Protein AF-A0A349BAM8-F1 (afdb_monomer_lite)

Radius of gyration: 19.32 Å; chains: 1; bounding box: 41×38×55 Å

Foldseek 3Di:
DVQLVVVVVVDPDDDPCSVCVLVVVLCVCFVVLAAEDEAAPVCVVSLVVSQVVQVVVCVVVVHNPTHRYDYDQPPPPSFDAFQAGRVHTADPPDPRLLRDDDPPDDPVSVVVSNVSGDDDPDPDDDDDD

Structure (mmCIF, N/CA/C/O backbone):
data_AF-A0A349BAM8-F1
#
_entry.id   AF-A0A349BAM8-F1
#
loop_
_atom_site.group_PDB
_atom_site.id
_atom_site.type_symbol
_atom_site.label_atom_id
_atom_site.label_alt_id
_atom_site.label_comp_id
_atom_site.label_asym_id
_atom_site.label_entity_id
_atom_site.label_seq_id
_atom_site.pdbx_PDB_ins_code
_atom_site.Cartn_x
_atom_site.Cartn_y
_atom_site.Cartn_z
_atom_site.occupancy
_atom_site.B_iso_or_equiv
_atom_site.auth_seq_id
_atom_site.auth_comp_id
_atom_site.auth_asym_id
_atom_site.auth_atom_id
_atom_site.pdbx_PDB_model_num
ATOM 1 N N . MET A 1 1 ? 7.731 1.967 12.579 1.00 67.25 1 MET A N 1
ATOM 2 C CA . MET A 1 1 ? 7.272 2.407 11.249 1.00 67.25 1 MET A CA 1
ATOM 3 C C . MET A 1 1 ? 8.470 2.621 10.348 1.00 67.25 1 MET A C 1
ATOM 5 O O . MET A 1 1 ? 9.125 3.650 10.452 1.00 67.25 1 MET A O 1
ATOM 9 N N . THR A 1 2 ? 8.808 1.614 9.548 1.00 76.75 2 THR A N 1
ATOM 10 C CA . THR A 1 2 ? 9.969 1.611 8.640 1.00 76.75 2 THR A CA 1
ATOM 11 C C . THR A 1 2 ? 9.823 2.700 7.581 1.00 76.75 2 THR A C 1
ATOM 13 O O . THR A 1 2 ? 10.721 3.516 7.439 1.00 76.75 2 THR A O 1
ATOM 16 N N . GLN A 1 3 ? 8.628 2.856 6.993 1.00 76.88 3 GLN A N 1
ATOM 17 C CA . GLN A 1 3 ? 8.378 3.908 5.998 1.00 76.88 3 GLN A CA 1
ATOM 18 C C . GLN A 1 3 ? 8.610 5.336 6.511 1.00 76.88 3 GLN A C 1
ATOM 20 O O . GLN A 1 3 ? 9.033 6.190 5.738 1.00 76.88 3 GLN A O 1
ATOM 25 N N . PHE A 1 4 ? 8.310 5.624 7.785 1.00 82.44 4 PHE A N 1
ATOM 26 C CA . PHE A 1 4 ? 8.592 6.948 8.345 1.00 82.44 4 PHE A CA 1
ATOM 27 C C . PHE A 1 4 ? 10.099 7.200 8.392 1.00 82.44 4 PHE A C 1
ATOM 29 O O . PHE A 1 4 ? 10.530 8.246 7.926 1.00 82.44 4 PHE A O 1
ATOM 36 N N . LYS A 1 5 ? 10.885 6.226 8.877 1.00 81.88 5 LYS A N 1
ATOM 37 C CA . LYS A 1 5 ? 12.352 6.322 8.922 1.00 81.88 5 LYS A CA 1
ATOM 38 C C . LYS A 1 5 ? 12.919 6.561 7.522 1.00 81.88 5 LYS A C 1
ATOM 40 O O . LYS A 1 5 ? 13.532 7.601 7.295 1.00 81.88 5 LYS A O 1
ATOM 45 N N . ASP A 1 6 ? 12.565 5.699 6.570 1.00 78.81 6 ASP A N 1
ATOM 46 C CA . ASP A 1 6 ? 13.072 5.752 5.194 1.00 78.81 6 ASP A CA 1
ATOM 47 C C . ASP A 1 6 ? 12.728 7.071 4.480 1.00 78.81 6 ASP A C 1
ATOM 49 O O . ASP A 1 6 ? 13.527 7.595 3.705 1.00 78.81 6 ASP A O 1
ATOM 53 N N . LYS A 1 7 ? 11.528 7.624 4.720 1.00 78.06 7 LYS A N 1
ATOM 54 C CA . LYS A 1 7 ? 11.098 8.900 4.120 1.00 78.06 7 LYS A CA 1
ATOM 55 C C . LYS A 1 7 ? 11.670 10.114 4.851 1.00 78.06 7 LYS A C 1
ATOM 57 O O . LYS A 1 7 ? 11.935 11.122 4.207 1.00 78.06 7 LYS A O 1
ATOM 62 N N . SER A 1 8 ? 11.860 10.024 6.167 1.00 80.88 8 SER A N 1
ATOM 63 C CA . SER A 1 8 ? 12.417 11.108 6.982 1.00 80.88 8 SER A CA 1
ATOM 64 C C . SER A 1 8 ? 13.895 11.361 6.697 1.00 80.88 8 SER A C 1
ATOM 66 O O . SER A 1 8 ? 14.314 12.510 6.672 1.00 80.88 8 SER A O 1
ATOM 68 N N . GLU A 1 9 ? 14.665 10.312 6.402 1.00 80.00 9 GLU A N 1
ATOM 69 C CA . GLU A 1 9 ? 16.092 10.425 6.067 1.00 80.00 9 GLU A CA 1
ATOM 70 C C . GLU A 1 9 ? 16.340 11.115 4.718 1.00 80.00 9 GLU A C 1
ATOM 72 O O . GLU A 1 9 ? 17.432 11.615 4.466 1.00 80.00 9 GLU A O 1
ATOM 77 N N . ARG A 1 10 ? 15.327 11.162 3.846 1.00 71.75 10 ARG A N 1
ATOM 78 C CA . ARG A 1 10 ? 15.415 11.731 2.493 1.00 71.75 10 ARG A CA 1
ATOM 79 C C . ARG A 1 10 ? 14.840 13.145 2.386 1.00 71.75 10 ARG A C 1
ATOM 81 O O . ARG A 1 10 ? 14.777 13.677 1.281 1.00 71.75 10 ARG A O 1
ATOM 88 N N . ALA A 1 11 ? 14.381 13.736 3.490 1.00 73.44 11 ALA A N 1
ATOM 89 C CA . ALA A 1 11 ? 13.673 15.012 3.484 1.00 73.44 11 ALA A CA 1
ATOM 90 C C . ALA A 1 11 ? 14.327 16.032 4.427 1.00 73.44 11 ALA A C 1
ATOM 92 O O . ALA A 1 11 ? 14.511 15.760 5.609 1.00 73.44 11 ALA A O 1
ATOM 93 N N . GLU A 1 12 ? 14.603 17.241 3.925 1.00 76.19 12 GLU A N 1
ATOM 94 C CA . GLU A 1 12 ? 15.070 18.368 4.754 1.00 76.19 12 GLU A CA 1
ATOM 95 C C . GLU A 1 12 ? 14.000 18.844 5.751 1.00 76.19 12 GLU A C 1
ATOM 97 O O . GLU A 1 12 ? 14.318 19.348 6.826 1.00 76.19 12 GLU A O 1
ATOM 102 N N . PHE A 1 13 ? 12.719 18.658 5.412 1.00 84.12 13 PHE A N 1
ATOM 103 C CA . PHE A 1 13 ? 11.583 18.976 6.270 1.00 84.12 13 PHE A CA 1
ATOM 104 C C . PHE A 1 13 ? 10.651 17.773 6.416 1.00 84.12 13 PHE A C 1
ATOM 106 O O . PHE A 1 13 ? 10.184 17.198 5.431 1.00 84.12 13 PHE A O 1
ATOM 113 N N . ILE A 1 14 ? 10.318 17.439 7.662 1.00 84.69 14 ILE A N 1
ATOM 114 C CA . ILE A 1 14 ? 9.417 16.338 8.000 1.00 84.69 14 ILE A CA 1
ATOM 115 C C . ILE A 1 14 ? 8.115 16.935 8.524 1.00 84.69 14 ILE A C 1
ATOM 117 O O . ILE A 1 14 ? 8.062 17.483 9.625 1.00 84.69 14 ILE A O 1
ATOM 121 N N . SER A 1 15 ? 7.042 16.814 7.743 1.00 89.00 15 SER A N 1
ATOM 122 C CA . SER A 1 15 ? 5.723 17.239 8.206 1.00 89.00 15 SER A CA 1
ATOM 123 C C . SER A 1 15 ? 5.218 16.314 9.317 1.00 89.00 15 SER A C 1
ATOM 125 O O . SER A 1 15 ? 5.419 15.098 9.278 1.00 89.00 15 SER A O 1
ATOM 127 N N . ALA A 1 16 ? 4.484 16.869 10.286 1.00 91.00 16 ALA A N 1
ATOM 128 C CA . ALA A 1 16 ? 3.819 16.062 11.311 1.00 91.00 16 ALA A CA 1
ATOM 129 C C . ALA A 1 16 ? 2.857 15.031 10.688 1.00 91.00 16 ALA A C 1
ATOM 131 O O . ALA A 1 16 ? 2.739 13.915 11.188 1.00 91.00 16 ALA A O 1
ATOM 132 N N . GLY A 1 17 ? 2.239 15.375 9.552 1.00 90.25 17 GLY A N 1
ATOM 133 C CA . GLY A 1 17 ? 1.369 14.475 8.796 1.00 90.25 17 GLY A CA 1
ATOM 134 C C . GLY A 1 17 ? 2.080 13.212 8.307 1.00 90.25 17 GLY A C 1
ATOM 135 O O . GLY A 1 17 ? 1.493 12.137 8.341 1.00 90.25 17 GLY A O 1
ATOM 136 N N . LEU A 1 18 ? 3.358 13.292 7.924 1.00 88.94 18 LEU A N 1
ATOM 137 C CA . LEU A 1 18 ? 4.126 12.109 7.519 1.00 88.94 18 LEU A CA 1
ATOM 138 C C . LEU A 1 18 ? 4.332 11.123 8.679 1.00 88.94 18 LEU A C 1
ATOM 140 O O . LEU A 1 18 ? 4.432 9.917 8.459 1.00 88.94 18 LEU A O 1
ATOM 144 N N . PHE A 1 19 ? 4.382 11.623 9.911 1.00 89.81 19 PHE A N 1
ATOM 145 C CA . PHE A 1 19 ? 4.460 10.784 11.101 1.00 89.81 19 PHE A CA 1
ATOM 146 C C . PHE A 1 19 ? 3.092 10.214 11.500 1.00 89.81 19 PHE A C 1
ATOM 148 O O . PHE A 1 19 ? 3.002 9.054 11.903 1.00 89.81 19 PHE A O 1
ATOM 155 N N . THR A 1 20 ? 2.026 11.012 11.387 1.00 94.12 20 THR A N 1
ATOM 156 C CA . THR A 1 20 ? 0.696 10.669 11.915 1.00 94.12 20 THR A CA 1
ATOM 157 C C . THR A 1 20 ? -0.250 10.015 10.912 1.00 94.12 20 THR A C 1
ATOM 159 O O . THR A 1 20 ? -1.238 9.424 11.349 1.00 94.12 20 THR A O 1
ATOM 162 N N . TYR A 1 21 ? 0.030 10.041 9.602 1.00 94.81 21 TYR A N 1
ATOM 163 C CA . TYR A 1 21 ? -0.848 9.420 8.597 1.00 94.81 21 TYR A CA 1
ATOM 164 C C . TYR A 1 21 ? -1.206 7.953 8.885 1.00 94.81 21 TYR A C 1
ATOM 166 O O . TYR A 1 21 ? -2.327 7.574 8.565 1.00 94.81 21 TYR A O 1
ATOM 174 N N . PRO A 1 22 ? -0.359 7.118 9.520 1.00 95.12 22 PRO A N 1
ATOM 175 C CA . PRO A 1 22 ? -0.726 5.734 9.812 1.00 95.12 22 PRO A CA 1
ATOM 176 C C . PRO A 1 22 ? -1.891 5.616 10.798 1.00 95.12 22 PRO A C 1
ATOM 178 O O . PRO A 1 22 ? -2.665 4.666 10.725 1.00 95.12 22 PRO A O 1
ATOM 181 N N . ALA A 1 23 ? -2.058 6.598 11.692 1.00 95.88 23 ALA A N 1
ATOM 182 C CA . ALA A 1 23 ? -3.230 6.676 12.559 1.00 95.88 23 ALA A CA 1
ATOM 183 C C . ALA A 1 23 ? -4.490 7.071 11.772 1.00 95.88 23 ALA A C 1
ATOM 185 O O . ALA A 1 23 ? -5.559 6.523 12.027 1.00 95.88 23 ALA A O 1
ATOM 186 N N . LEU A 1 24 ? -4.361 7.977 10.796 1.00 97.44 24 LEU A N 1
ATOM 187 C CA . LEU A 1 24 ? -5.461 8.338 9.898 1.00 97.44 24 LEU A CA 1
ATOM 188 C C . LEU A 1 24 ? -5.865 7.150 9.012 1.00 97.44 24 LEU A C 1
ATOM 190 O O . LEU A 1 24 ? -7.036 6.809 8.960 1.00 97.44 24 LEU A O 1
ATOM 194 N N . GLN A 1 25 ? -4.893 6.446 8.429 1.00 97.31 25 GLN A N 1
ATOM 195 C CA . GLN A 1 25 ? -5.125 5.232 7.645 1.00 97.31 25 GLN A CA 1
ATOM 196 C C . GLN A 1 25 ? -5.827 4.143 8.471 1.00 97.31 25 GLN A C 1
ATOM 198 O O . GLN A 1 25 ? -6.709 3.456 7.965 1.00 97.31 25 GLN A O 1
ATOM 203 N N . ALA A 1 26 ? -5.467 3.984 9.750 1.00 97.19 26 ALA A N 1
ATOM 204 C CA . ALA A 1 26 ? -6.185 3.085 10.649 1.00 97.19 26 ALA A CA 1
ATOM 205 C C . ALA A 1 26 ? -7.641 3.531 10.859 1.00 97.19 26 ALA A C 1
ATOM 207 O O . ALA A 1 26 ? -8.538 2.693 10.813 1.00 97.19 26 ALA A O 1
ATOM 208 N N . ALA A 1 27 ? -7.892 4.830 11.046 1.00 97.44 27 ALA A N 1
ATOM 209 C CA . ALA A 1 27 ? -9.251 5.357 11.156 1.00 97.44 27 ALA A CA 1
ATOM 210 C C . ALA A 1 27 ? -10.069 5.107 9.877 1.00 97.44 27 ALA A C 1
ATOM 212 O O . ALA A 1 27 ? -11.202 4.644 9.976 1.00 97.44 27 ALA A O 1
ATOM 213 N N . ASP A 1 28 ? -9.478 5.322 8.698 1.00 97.69 28 ASP A N 1
ATOM 214 C CA . ASP A 1 28 ? -10.125 5.080 7.403 1.00 97.69 28 ASP A CA 1
ATOM 215 C C . ASP A 1 28 ? -10.557 3.616 7.237 1.00 97.69 28 ASP A C 1
ATOM 217 O O . ASP A 1 28 ? -11.627 3.346 6.701 1.00 97.69 28 ASP A O 1
ATOM 221 N N . ILE A 1 29 ? -9.753 2.662 7.720 1.00 97.31 29 ILE A N 1
ATOM 222 C CA . ILE A 1 29 ? -10.081 1.228 7.670 1.00 97.31 29 ILE A CA 1
ATOM 223 C C . ILE A 1 29 ? -11.190 0.880 8.673 1.00 97.31 29 ILE A C 1
ATOM 225 O O . ILE A 1 29 ? -12.149 0.185 8.331 1.00 97.31 29 ILE A O 1
ATOM 229 N N . LEU A 1 30 ? -11.049 1.331 9.921 1.00 97.06 30 LEU A N 1
ATOM 230 C CA . LEU A 1 30 ? -11.905 0.907 11.034 1.00 97.06 30 LEU A CA 1
ATOM 231 C C . LEU A 1 30 ? -13.291 1.559 11.014 1.00 97.06 30 LEU A C 1
ATOM 233 O O . LEU A 1 30 ? -14.214 1.014 11.608 1.00 97.06 30 LEU A O 1
ATOM 237 N N . LEU A 1 31 ? -13.453 2.691 10.326 1.00 97.44 31 LEU A N 1
ATOM 238 C CA . LEU A 1 31 ? -14.729 3.405 10.228 1.00 97.44 31 LEU A CA 1
ATOM 239 C C . LEU A 1 31 ? -15.838 2.590 9.539 1.00 97.44 31 LEU A C 1
ATOM 241 O O . LEU A 1 31 ? -17.014 2.839 9.787 1.00 97.44 31 LEU A O 1
ATOM 245 N N . TYR A 1 32 ? -15.468 1.641 8.677 1.00 97.06 32 TYR A N 1
ATOM 246 C CA . TYR A 1 32 ? -16.400 0.908 7.814 1.00 97.06 32 TYR A CA 1
ATOM 247 C C . TYR A 1 32 ? -16.521 -0.580 8.156 1.00 97.06 32 TYR A C 1
ATOM 249 O O . TYR A 1 32 ? -16.959 -1.352 7.307 1.00 97.06 32 TYR A O 1
ATOM 257 N N . ASP A 1 33 ? -16.101 -0.998 9.355 1.00 95.06 33 ASP A N 1
ATOM 258 C CA . ASP A 1 33 ? -16.123 -2.411 9.766 1.00 95.06 33 ASP A CA 1
ATOM 259 C C . ASP A 1 33 ? -15.408 -3.338 8.763 1.00 95.06 33 ASP A C 1
ATOM 261 O O . ASP A 1 33 ? -15.833 -4.452 8.469 1.00 95.06 33 ASP A O 1
ATOM 265 N N . THR A 1 34 ? -14.295 -2.854 8.206 1.00 96.19 34 THR A N 1
ATOM 266 C CA . THR A 1 34 ? -13.588 -3.514 7.105 1.00 96.19 34 THR A CA 1
ATOM 267 C C . THR A 1 34 ? -12.991 -4.863 7.522 1.00 96.19 34 THR A C 1
ATOM 269 O O . THR A 1 34 ? -12.043 -4.915 8.308 1.00 96.19 34 THR A O 1
ATOM 272 N N . ASP A 1 35 ? -13.452 -5.959 6.913 1.00 94.81 35 ASP A N 1
ATOM 273 C CA . ASP A 1 35 ? -12.883 -7.299 7.129 1.00 94.81 35 ASP A CA 1
ATOM 274 C C . ASP A 1 35 ? -11.501 -7.477 6.487 1.00 94.81 35 ASP A C 1
ATOM 276 O O . ASP A 1 35 ? -10.604 -8.119 7.045 1.00 94.81 35 ASP A O 1
ATOM 280 N N . VAL A 1 36 ? -11.335 -6.945 5.273 1.00 94.69 36 VAL A N 1
ATOM 281 C CA . VAL A 1 36 ? -10.185 -7.212 4.405 1.00 94.69 36 VAL A CA 1
ATOM 282 C C . VAL A 1 36 ? -9.695 -5.934 3.743 1.00 94.69 36 VAL A C 1
ATOM 284 O O . VAL A 1 36 ? -10.470 -5.183 3.159 1.00 94.69 36 VAL A O 1
ATOM 287 N N . VAL A 1 37 ? -8.379 -5.736 3.770 1.00 94.19 37 VAL A N 1
ATOM 288 C CA . VAL A 1 37 ? -7.707 -4.583 3.172 1.00 94.19 37 VAL A CA 1
ATOM 289 C C . VAL A 1 37 ? -6.697 -5.082 2.128 1.00 94.19 37 VAL A C 1
ATOM 291 O O . VAL A 1 37 ? -5.640 -5.601 2.509 1.00 94.19 37 VAL A O 1
ATOM 294 N N . PRO A 1 38 ? -7.010 -4.992 0.818 1.00 91.19 38 PRO A N 1
ATOM 295 C CA . PRO A 1 38 ? -6.112 -5.432 -0.244 1.00 91.19 38 PRO A CA 1
ATOM 296 C C . PRO A 1 38 ? -4.993 -4.409 -0.437 1.00 91.19 38 PRO A C 1
ATOM 298 O O . PRO A 1 38 ? -5.236 -3.274 -0.847 1.00 91.19 38 PRO A O 1
ATOM 301 N N . VAL A 1 39 ? -3.757 -4.797 -0.132 1.00 88.00 39 VAL A N 1
ATOM 302 C CA . VAL A 1 39 ? -2.604 -3.889 -0.174 1.00 88.00 39 VAL A CA 1
ATOM 303 C C . VAL A 1 39 ? -1.338 -4.586 -0.656 1.00 88.00 39 VAL A C 1
ATOM 305 O O . VAL A 1 39 ? -1.218 -5.809 -0.612 1.00 88.00 39 VAL A O 1
ATOM 308 N N . GLY A 1 40 ? -0.372 -3.785 -1.110 1.00 83.62 40 GLY A N 1
ATOM 309 C CA . GLY A 1 40 ? 0.991 -4.253 -1.349 1.00 83.62 40 GLY A CA 1
ATOM 310 C C . GLY A 1 40 ? 1.724 -4.581 -0.045 1.00 83.62 40 GLY A C 1
ATOM 311 O O . GLY A 1 40 ? 1.349 -4.120 1.036 1.00 83.62 40 GLY A O 1
ATOM 312 N N . ASP A 1 41 ? 2.807 -5.349 -0.159 1.00 80.62 41 ASP A N 1
ATOM 313 C CA . ASP A 1 41 ? 3.618 -5.795 0.986 1.00 80.62 41 ASP A CA 1
ATOM 314 C C . ASP A 1 41 ? 4.173 -4.623 1.826 1.00 80.62 41 ASP A C 1
ATOM 316 O O . ASP A 1 41 ? 4.252 -4.692 3.052 1.00 80.62 41 ASP A O 1
ATOM 320 N N . ASP A 1 42 ? 4.437 -3.476 1.192 1.00 81.88 42 ASP A N 1
ATOM 321 C CA . ASP A 1 42 ? 4.923 -2.259 1.852 1.00 81.88 42 ASP A CA 1
ATOM 322 C C . ASP A 1 42 ? 3.947 -1.665 2.880 1.00 81.88 42 ASP A C 1
ATOM 324 O O . ASP A 1 42 ? 4.359 -0.870 3.728 1.00 81.88 42 ASP A O 1
ATOM 328 N N . GLN A 1 43 ? 2.665 -2.033 2.821 1.00 86.75 43 GLN A N 1
ATOM 329 C CA . GLN A 1 43 ? 1.620 -1.547 3.725 1.00 86.75 43 GLN A CA 1
ATOM 330 C C . GLN A 1 43 ? 1.331 -2.497 4.887 1.00 86.75 43 GLN A C 1
ATOM 332 O O . GLN A 1 43 ? 0.569 -2.135 5.784 1.00 86.75 43 GLN A O 1
ATOM 337 N N . ARG A 1 44 ? 1.951 -3.683 4.925 1.00 88.94 44 ARG A N 1
ATOM 338 C CA . ARG A 1 44 ? 1.698 -4.698 5.957 1.00 88.94 44 ARG A CA 1
ATOM 339 C C . ARG A 1 44 ? 1.800 -4.129 7.373 1.00 88.94 44 ARG A C 1
ATOM 341 O O . ARG A 1 44 ? 0.911 -4.344 8.188 1.00 88.94 44 ARG A O 1
ATOM 348 N N . GLN A 1 45 ? 2.838 -3.338 7.649 1.00 91.50 45 GLN A N 1
ATOM 349 C CA . GLN A 1 45 ? 3.041 -2.732 8.969 1.00 91.50 45 GLN A CA 1
ATOM 350 C C . GLN A 1 45 ? 1.935 -1.734 9.358 1.00 91.50 45 GLN A C 1
ATOM 352 O O . GLN A 1 45 ? 1.607 -1.628 10.538 1.00 91.50 45 GLN A O 1
ATOM 357 N N . HIS A 1 46 ? 1.348 -1.014 8.398 1.00 94.12 46 HIS A N 1
ATOM 358 C CA . HIS A 1 46 ? 0.238 -0.096 8.672 1.00 94.12 46 HIS A CA 1
ATOM 359 C C . HIS A 1 46 ? -1.054 -0.853 8.981 1.00 94.12 46 HIS A C 1
ATOM 361 O O . HIS A 1 46 ? -1.803 -0.440 9.863 1.00 94.12 46 HIS A O 1
ATOM 367 N N . ILE A 1 47 ? -1.289 -1.994 8.324 1.00 94.81 47 ILE A N 1
ATOM 368 C CA . ILE A 1 47 ? -2.443 -2.839 8.649 1.00 94.81 47 ILE A CA 1
ATOM 369 C C . ILE A 1 47 ? -2.282 -3.479 10.031 1.00 94.81 47 ILE A C 1
ATOM 371 O O . ILE A 1 47 ? -3.253 -3.531 10.780 1.00 94.81 47 ILE A O 1
ATOM 375 N N . GLU A 1 48 ? -1.072 -3.891 10.423 1.00 95.31 48 GLU A N 1
ATOM 376 C CA . GLU A 1 48 ? -0.831 -4.347 11.802 1.00 95.31 48 GLU A CA 1
ATOM 377 C C . GLU A 1 48 ? -1.090 -3.236 12.831 1.00 95.31 48 GLU A C 1
ATOM 379 O O . GLU A 1 48 ? -1.721 -3.492 13.852 1.00 95.31 48 GLU A O 1
ATOM 384 N N . LEU A 1 49 ? -0.727 -1.981 12.538 1.00 96.00 49 LEU A N 1
ATOM 385 C CA . LEU A 1 49 ? -1.090 -0.853 13.404 1.00 96.00 49 LEU A CA 1
ATOM 386 C C . LEU A 1 49 ? -2.616 -0.690 13.525 1.00 96.00 49 LEU A C 1
ATOM 388 O O . LEU A 1 49 ? -3.120 -0.485 14.628 1.00 96.00 49 LEU A O 1
ATOM 392 N N . ALA A 1 50 ? -3.358 -0.793 12.420 1.00 97.06 50 ALA A N 1
ATOM 393 C CA . ALA A 1 50 ? -4.820 -0.715 12.445 1.00 97.06 50 ALA A CA 1
ATOM 394 C C . ALA A 1 50 ? -5.441 -1.842 13.291 1.00 97.06 50 ALA A C 1
ATOM 396 O O . ALA A 1 50 ? -6.367 -1.602 14.067 1.00 97.06 50 ALA A O 1
ATOM 397 N N . ARG A 1 51 ? -4.889 -3.058 13.204 1.00 97.44 51 ARG A N 1
ATOM 398 C CA . ARG A 1 51 ? -5.297 -4.214 14.018 1.00 97.44 51 ARG A CA 1
ATOM 399 C C . ARG A 1 51 ? -5.035 -3.987 15.505 1.00 97.44 51 ARG A C 1
ATOM 401 O O . ARG A 1 51 ? -5.944 -4.192 16.308 1.00 97.44 51 ARG A O 1
ATOM 408 N N . ASP A 1 52 ? -3.845 -3.509 15.860 1.00 97.56 52 ASP A N 1
ATOM 409 C CA . ASP A 1 52 ? -3.482 -3.181 17.243 1.00 97.56 52 ASP A CA 1
ATOM 410 C C . ASP A 1 52 ? -4.420 -2.121 17.834 1.00 97.56 52 ASP A C 1
ATOM 412 O O . ASP A 1 52 ? -4.853 -2.230 18.985 1.00 97.56 52 ASP A O 1
ATOM 416 N N . VAL A 1 53 ? -4.762 -1.091 17.053 1.00 97.12 53 VAL A N 1
ATOM 417 C CA . VAL A 1 53 ? -5.701 -0.039 17.467 1.00 97.12 53 VAL A CA 1
ATOM 418 C C . VAL A 1 53 ? -7.097 -0.616 17.705 1.00 97.12 53 VAL A C 1
ATOM 420 O O . VAL A 1 53 ? -7.675 -0.350 18.761 1.00 97.12 53 VAL A O 1
ATOM 423 N N . ALA A 1 54 ? -7.610 -1.440 16.787 1.00 97.44 54 ALA A N 1
ATOM 424 C CA . ALA A 1 54 ? -8.914 -2.091 16.924 1.00 97.44 54 ALA A CA 1
ATOM 425 C C . ALA A 1 54 ? -8.993 -2.952 18.192 1.00 97.44 54 ALA A C 1
ATOM 427 O O . ALA A 1 54 ? -9.898 -2.796 19.012 1.00 97.44 54 ALA A O 1
ATOM 428 N N . GLN A 1 55 ? -7.990 -3.807 18.407 1.00 97.38 55 GLN A N 1
ATOM 429 C CA . GLN A 1 55 ? -7.924 -4.694 19.569 1.00 97.38 55 GLN A CA 1
ATOM 430 C C . GLN A 1 55 ? -7.823 -3.917 20.885 1.00 97.38 55 GLN A C 1
ATOM 432 O O . GLN A 1 55 ? -8.523 -4.239 21.850 1.00 97.38 55 GLN A O 1
ATOM 437 N N . ARG A 1 56 ? -6.988 -2.870 20.937 1.00 97.44 56 ARG A N 1
ATOM 438 C CA . ARG A 1 56 ? -6.860 -2.006 22.123 1.00 97.44 56 ARG A CA 1
ATOM 439 C C . ARG A 1 56 ? -8.155 -1.267 22.425 1.00 97.44 56 ARG A C 1
ATOM 441 O O . ARG A 1 56 ? -8.519 -1.151 23.594 1.00 97.44 56 ARG A O 1
ATOM 448 N N . PHE A 1 57 ? -8.843 -0.772 21.400 1.00 97.56 57 PHE A N 1
ATOM 449 C CA . PHE A 1 57 ? -10.125 -0.099 21.564 1.00 97.56 57 PHE A CA 1
ATOM 450 C C . PHE A 1 57 ? -11.183 -1.060 22.113 1.00 97.56 57 PHE A C 1
ATOM 452 O O . PHE A 1 57 ? -11.773 -0.771 23.153 1.00 97.56 57 PHE A O 1
ATOM 459 N N . ASN A 1 58 ? -11.356 -2.228 21.489 1.00 97.25 58 ASN A N 1
ATOM 460 C CA . ASN A 1 58 ? -12.327 -3.235 21.931 1.00 97.25 58 ASN A CA 1
ATOM 461 C C . ASN A 1 58 ? -12.050 -3.685 23.372 1.00 97.25 58 ASN A C 1
ATOM 463 O O . ASN A 1 58 ? -12.958 -3.697 24.202 1.00 97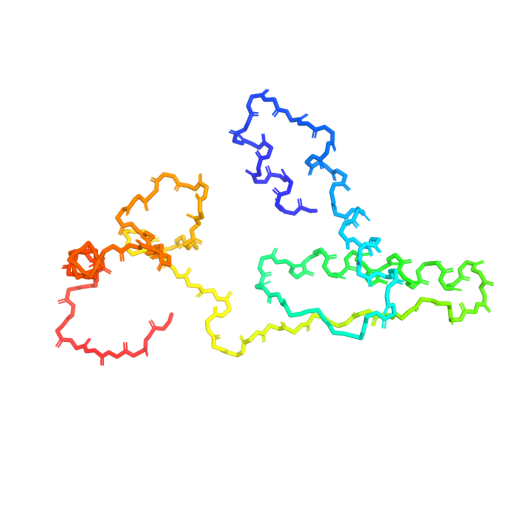.25 58 ASN A O 1
ATOM 467 N N . SER A 1 59 ? -10.779 -3.940 23.705 1.00 97.00 59 SER A N 1
ATOM 468 C CA . SER A 1 59 ? -10.357 -4.296 25.068 1.00 97.00 59 SER A CA 1
ATOM 469 C C . SER A 1 59 ? -10.685 -3.202 26.086 1.00 97.00 59 SER A C 1
ATOM 471 O O . SER A 1 59 ? -11.134 -3.494 27.191 1.00 97.00 59 SER A O 1
ATOM 473 N N . ARG A 1 60 ? -10.482 -1.929 25.726 1.00 96.94 60 ARG A N 1
ATOM 474 C CA . ARG A 1 60 ? -10.732 -0.787 26.617 1.00 96.94 60 ARG A CA 1
ATOM 475 C C . ARG A 1 60 ? -12.220 -0.521 26.834 1.00 96.94 60 ARG A C 1
ATOM 477 O O . ARG A 1 60 ? -12.598 -0.083 27.915 1.00 96.94 60 ARG A O 1
ATOM 484 N N . VAL A 1 61 ? -13.042 -0.741 25.812 1.00 95.88 61 VAL A N 1
ATOM 485 C CA . VAL A 1 61 ? -14.497 -0.537 25.882 1.00 95.88 61 VAL A CA 1
ATOM 486 C C . VAL A 1 61 ? -15.212 -1.776 26.441 1.00 95.88 61 VAL A C 1
ATOM 488 O O . VAL A 1 61 ? -16.336 -1.662 26.922 1.00 95.88 61 VAL A O 1
ATOM 491 N N . GLY A 1 62 ? -14.568 -2.947 26.426 1.00 92.69 62 GLY A N 1
ATOM 492 C CA . GLY A 1 62 ? -15.122 -4.203 26.941 1.00 92.69 62 GLY A CA 1
ATOM 493 C C . GLY A 1 62 ? -16.168 -4.841 26.023 1.00 92.69 62 GLY A C 1
ATOM 494 O O . GLY A 1 62 ? -16.982 -5.638 26.481 1.00 92.69 62 GLY A O 1
ATOM 495 N N . ARG A 1 63 ? -16.180 -4.467 24.740 1.00 92.75 63 ARG A N 1
ATOM 496 C CA . ARG A 1 63 ? -17.060 -5.018 23.700 1.00 92.75 63 ARG A CA 1
ATOM 497 C C . ARG A 1 63 ? -16.378 -4.945 22.340 1.00 92.75 63 ARG A C 1
ATOM 499 O O . ARG A 1 63 ? -15.590 -4.030 22.095 1.00 92.75 63 ARG A O 1
ATOM 506 N N . ASP A 1 64 ? -16.740 -5.863 21.455 1.00 92.19 64 ASP A N 1
ATOM 507 C CA . ASP A 1 64 ? -16.278 -5.872 20.068 1.00 92.19 64 ASP A CA 1
ATOM 508 C C . ASP A 1 64 ? -17.039 -4.819 19.258 1.00 92.19 64 ASP A C 1
ATOM 510 O O . ASP A 1 64 ? -18.106 -5.079 18.710 1.00 92.19 64 ASP A O 1
ATOM 514 N N . VAL A 1 65 ? -16.517 -3.590 19.266 1.00 95.19 65 VAL A N 1
ATOM 515 C CA . VAL A 1 65 ? -17.082 -2.458 18.513 1.00 95.19 65 VAL A CA 1
ATOM 516 C C . VAL A 1 65 ? -16.473 -2.373 17.127 1.00 95.19 65 VAL A C 1
ATOM 518 O O . VAL A 1 65 ? -17.188 -2.087 16.181 1.00 95.19 65 VAL A O 1
ATOM 521 N N . LEU A 1 66 ? -15.160 -2.573 17.025 1.00 96.75 66 LEU A N 1
ATOM 522 C CA . LEU A 1 66 ? -14.416 -2.444 15.779 1.00 96.75 66 LEU A CA 1
ATOM 523 C C . LEU A 1 66 ? -14.060 -3.825 15.237 1.00 96.75 66 LEU A C 1
ATOM 525 O O . LEU A 1 66 ? -13.538 -4.670 15.973 1.00 96.75 66 LEU A O 1
ATOM 529 N N . VAL A 1 67 ? -14.274 -4.030 13.940 1.00 97.06 67 VAL A N 1
ATOM 530 C CA . VAL A 1 67 ? -13.771 -5.209 13.225 1.00 97.06 67 VAL A CA 1
ATOM 531 C C . VAL A 1 67 ? -12.244 -5.157 13.155 1.00 97.06 67 VAL A C 1
ATOM 533 O O . VAL A 1 67 ? -11.652 -4.110 12.900 1.00 97.06 67 VAL A O 1
ATOM 536 N N . VAL A 1 68 ? -11.585 -6.295 13.397 1.00 96.88 68 VAL A N 1
ATOM 537 C CA . VAL A 1 68 ? -10.123 -6.412 13.288 1.00 96.88 68 VAL A CA 1
ATOM 538 C C . VAL A 1 68 ? -9.760 -6.789 11.842 1.00 96.88 68 VAL A C 1
ATOM 540 O O . VAL A 1 68 ? -9.913 -7.959 11.474 1.00 96.88 68 VAL A O 1
ATOM 543 N N . PRO A 1 69 ? -9.238 -5.853 11.025 1.00 96.25 69 PRO A N 1
ATOM 544 C CA . PRO A 1 69 ? -9.045 -6.071 9.594 1.00 96.25 69 PRO A CA 1
ATOM 545 C C . PRO A 1 69 ? -7.934 -7.087 9.310 1.00 96.25 69 PRO A C 1
ATOM 547 O O . PRO A 1 69 ? -6.970 -7.224 10.073 1.00 96.25 69 PRO A O 1
ATOM 550 N N . LYS A 1 70 ? -8.014 -7.782 8.175 1.00 93.50 70 LYS A N 1
ATOM 551 C CA . LYS A 1 70 ? -6.945 -8.643 7.643 1.00 93.50 70 LYS A CA 1
ATOM 552 C C . LYS A 1 70 ? -6.315 -7.989 6.417 1.00 93.50 70 LYS A C 1
ATOM 554 O O . LYS A 1 70 ? -7.023 -7.533 5.525 1.00 93.50 70 LYS A O 1
ATOM 559 N N . HIS A 1 71 ? -4.986 -7.972 6.341 1.00 89.69 71 HIS A N 1
ATOM 560 C CA . HIS A 1 71 ? -4.322 -7.615 5.089 1.00 89.69 71 HIS A CA 1
ATOM 561 C C . HIS A 1 71 ? -4.462 -8.772 4.097 1.00 89.69 71 HIS A C 1
ATOM 563 O O . HIS A 1 71 ? -4.291 -9.935 4.468 1.00 89.69 71 HIS A O 1
ATOM 569 N N . VAL A 1 72 ? -4.748 -8.455 2.837 1.00 89.12 72 VAL A N 1
ATOM 570 C CA . VAL A 1 72 ? -4.669 -9.418 1.736 1.00 89.12 72 VAL A CA 1
ATOM 571 C C . VAL A 1 72 ? -3.639 -8.915 0.746 1.00 89.12 72 VAL A C 1
ATOM 573 O O . VAL A 1 72 ? -3.802 -7.861 0.134 1.00 89.12 72 VAL A O 1
ATOM 576 N N . ILE A 1 73 ? -2.561 -9.683 0.623 1.00 80.00 73 ILE A N 1
ATOM 577 C CA . ILE A 1 73 ? -1.511 -9.445 -0.358 1.00 80.00 73 ILE A CA 1
ATOM 578 C C . ILE A 1 73 ? -1.848 -10.308 -1.578 1.00 80.00 73 ILE A C 1
ATOM 580 O O . ILE A 1 73 ? -1.999 -11.524 -1.425 1.00 80.00 73 ILE A O 1
ATOM 584 N N . PRO A 1 74 ? -2.003 -9.719 -2.776 1.00 78.94 74 PRO A N 1
ATOM 585 C CA . PRO A 1 74 ? -2.239 -10.490 -3.988 1.00 78.94 74 PRO A CA 1
ATOM 586 C C . PRO A 1 74 ? -1.120 -11.524 -4.200 1.00 78.94 74 PRO A C 1
ATOM 588 O O . PRO A 1 74 ? 0.052 -11.169 -4.077 1.00 78.94 74 PRO A O 1
ATOM 591 N N . PRO A 1 75 ? -1.431 -12.784 -4.557 1.00 75.88 75 PRO A N 1
ATOM 592 C CA . PRO A 1 75 ? -0.407 -13.812 -4.768 1.00 75.88 75 PRO A CA 1
ATOM 593 C C . PRO A 1 75 ? 0.514 -13.495 -5.957 1.00 75.88 75 PRO A C 1
ATOM 595 O O . PRO A 1 75 ? 1.621 -14.015 -6.039 1.00 75.88 75 PRO A O 1
ATOM 598 N N . VAL A 1 76 ? 0.066 -12.630 -6.872 1.00 78.56 76 VAL A N 1
ATOM 599 C CA . VAL A 1 76 ? 0.809 -12.179 -8.050 1.00 78.56 76 VAL A CA 1
ATOM 600 C C . VAL A 1 76 ? 0.776 -10.656 -8.098 1.00 78.56 76 VAL A C 1
ATOM 602 O O . VAL A 1 76 ? -0.261 -10.044 -7.851 1.00 78.56 76 VAL A O 1
ATOM 605 N N . GLY A 1 77 ? 1.912 -10.036 -8.421 1.00 75.00 77 GLY A N 1
ATOM 606 C CA . GLY A 1 77 ? 2.000 -8.590 -8.642 1.00 75.00 77 GLY A CA 1
ATOM 607 C C . GLY A 1 77 ? 1.957 -7.721 -7.380 1.00 75.00 77 GLY A C 1
ATOM 608 O O . GLY A 1 77 ? 1.875 -6.502 -7.492 1.00 75.00 77 GLY A O 1
ATOM 609 N N . ALA A 1 78 ? 2.061 -8.309 -6.182 1.00 73.50 78 ALA A N 1
ATOM 610 C CA . ALA A 1 78 ? 2.139 -7.556 -4.924 1.00 73.50 78 ALA A CA 1
ATOM 611 C C . ALA A 1 78 ? 3.339 -6.598 -4.856 1.00 73.50 78 ALA A C 1
ATOM 613 O O . ALA A 1 78 ? 3.287 -5.566 -4.180 1.00 73.50 78 ALA A O 1
ATOM 614 N N . ARG A 1 79 ? 4.424 -6.940 -5.559 1.00 81.50 79 ARG A N 1
ATOM 615 C CA . ARG A 1 79 ? 5.630 -6.128 -5.669 1.00 81.50 79 ARG A CA 1
ATOM 616 C C . ARG A 1 79 ? 6.169 -6.212 -7.092 1.00 81.50 79 ARG A C 1
ATOM 618 O O . ARG A 1 79 ? 6.707 -7.233 -7.496 1.00 81.50 79 ARG A O 1
ATOM 625 N N . ILE A 1 80 ? 5.996 -5.126 -7.838 1.00 87.69 80 ILE A N 1
ATOM 626 C CA . ILE A 1 80 ? 6.580 -4.952 -9.168 1.00 87.69 80 ILE A CA 1
ATOM 627 C C . ILE A 1 80 ? 7.865 -4.139 -9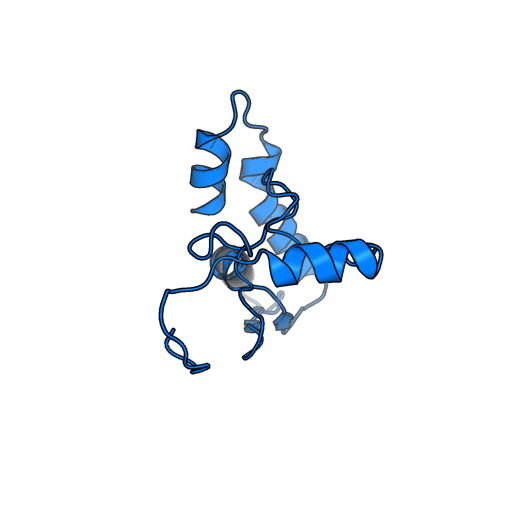.020 1.00 87.69 80 ILE A C 1
ATOM 629 O O . ILE A 1 80 ? 7.881 -3.121 -8.317 1.00 87.69 80 ILE A O 1
ATOM 633 N N . MET A 1 81 ? 8.936 -4.615 -9.646 1.00 91.19 81 MET A N 1
ATOM 634 C CA . MET A 1 81 ? 10.262 -4.008 -9.563 1.00 91.19 81 MET A CA 1
ATOM 635 C C . MET A 1 81 ? 10.450 -2.942 -10.644 1.00 91.19 81 MET A C 1
ATOM 637 O O . MET A 1 81 ? 9.744 -2.927 -11.655 1.00 91.19 81 MET A O 1
ATOM 641 N N . ASP A 1 82 ? 11.367 -2.019 -10.391 1.00 93.50 82 ASP A N 1
ATOM 642 C CA . ASP A 1 82 ? 11.765 -0.985 -11.339 1.00 93.50 82 ASP A CA 1
ATOM 643 C C . ASP A 1 82 ? 12.526 -1.605 -12.529 1.00 93.50 82 ASP A C 1
ATOM 645 O O . ASP A 1 82 ? 13.373 -2.480 -12.350 1.00 93.50 82 ASP A O 1
ATOM 649 N N . LEU A 1 83 ? 12.214 -1.172 -13.757 1.00 94.75 83 LEU A N 1
ATOM 650 C CA . LEU A 1 83 ? 12.803 -1.735 -14.982 1.00 94.75 83 LEU A CA 1
ATOM 651 C C . LEU A 1 83 ? 14.279 -1.365 -15.186 1.00 94.75 83 LEU A C 1
ATOM 653 O O . LEU A 1 83 ? 14.932 -1.953 -16.043 1.00 94.75 83 LEU A O 1
ATOM 657 N N . GLN A 1 84 ? 14.799 -0.347 -14.506 1.00 93.94 84 GLN A N 1
ATOM 658 C CA . GLN A 1 84 ? 16.201 0.075 -14.589 1.00 93.94 84 GLN A CA 1
ATOM 659 C C . GLN A 1 84 ? 16.985 -0.317 -13.339 1.00 93.94 84 GLN A C 1
ATOM 661 O O . GLN A 1 84 ? 18.174 -0.607 -13.429 1.00 93.94 84 GLN A O 1
ATOM 666 N N . GLU A 1 85 ? 16.320 -0.384 -12.188 1.00 91.50 85 GLU A N 1
ATOM 667 C CA . GLU A 1 85 ? 16.914 -0.800 -10.920 1.00 91.50 85 GLU A CA 1
ATOM 668 C C . GLU A 1 85 ? 16.126 -1.974 -10.309 1.00 91.50 85 GLU A C 1
ATOM 670 O O . GLU A 1 85 ? 15.365 -1.771 -9.361 1.00 91.50 85 GLU A O 1
ATOM 675 N N . PRO A 1 86 ? 16.318 -3.226 -10.780 1.00 90.69 86 PRO A N 1
ATOM 676 C CA . PRO A 1 86 ? 15.496 -4.373 -10.371 1.00 90.69 86 PRO A CA 1
ATOM 677 C C . PRO A 1 86 ? 15.514 -4.714 -8.874 1.00 90.69 86 PRO A C 1
ATOM 679 O O . PRO A 1 86 ? 14.666 -5.474 -8.420 1.00 90.69 86 PRO A O 1
ATOM 682 N N . GLY A 1 87 ? 16.445 -4.163 -8.085 1.00 88.81 87 GLY A N 1
ATOM 683 C CA . GLY A 1 87 ? 16.443 -4.277 -6.619 1.00 88.81 87 GLY A CA 1
ATOM 684 C C . GLY A 1 87 ? 15.426 -3.358 -5.924 1.00 88.81 87 GLY A C 1
ATOM 685 O O . GLY A 1 87 ? 15.025 -3.606 -4.782 1.00 88.81 87 GLY A O 1
ATOM 686 N N . ASN A 1 88 ? 14.959 -2.319 -6.616 1.00 88.00 88 ASN A N 1
ATOM 687 C CA . ASN A 1 88 ? 14.034 -1.319 -6.102 1.00 88.00 88 ASN A CA 1
ATOM 688 C C . ASN A 1 88 ? 12.600 -1.601 -6.562 1.00 88.00 88 ASN A C 1
ATOM 690 O O . ASN A 1 88 ? 12.338 -2.037 -7.681 1.00 88.00 88 ASN A O 1
ATOM 694 N N . LYS A 1 89 ? 11.632 -1.348 -5.674 1.00 88.00 89 LYS A N 1
ATOM 695 C CA . LYS A 1 89 ? 10.208 -1.408 -6.032 1.00 88.00 89 LYS A CA 1
ATOM 696 C C . LYS A 1 89 ? 9.890 -0.240 -6.969 1.00 88.00 89 LYS A C 1
ATOM 698 O O . LYS A 1 89 ? 10.260 0.894 -6.662 1.00 88.00 89 LYS A O 1
ATOM 703 N N . MET A 1 90 ? 9.131 -0.500 -8.034 1.00 90.12 90 MET A N 1
ATOM 704 C CA . MET A 1 90 ? 8.621 0.550 -8.914 1.00 90.12 90 MET A CA 1
ATOM 705 C C . MET A 1 90 ? 7.833 1.582 -8.093 1.00 90.12 90 MET A C 1
ATOM 707 O O . MET A 1 90 ? 6.942 1.232 -7.309 1.00 90.12 90 MET A O 1
ATOM 711 N N . SER A 1 91 ? 8.168 2.860 -8.256 1.00 84.06 91 SER A N 1
ATOM 712 C CA . SER A 1 91 ? 7.616 3.948 -7.451 1.00 84.06 91 SER A CA 1
ATOM 713 C C . SER A 1 91 ? 7.206 5.124 -8.321 1.00 84.06 91 SER A C 1
ATOM 715 O O . SER A 1 91 ? 7.928 5.526 -9.223 1.00 84.06 91 SER A O 1
ATOM 717 N N . LYS A 1 92 ? 6.064 5.734 -7.989 1.00 79.75 92 LYS A N 1
ATOM 718 C CA . LYS A 1 92 ? 5.606 6.974 -8.632 1.00 79.75 92 LYS A CA 1
ATOM 719 C C . LYS A 1 92 ? 6.445 8.193 -8.241 1.00 79.75 92 LYS A C 1
ATOM 721 O O . LYS A 1 92 ? 6.398 9.196 -8.939 1.00 79.75 92 LYS A O 1
ATOM 726 N N . SER A 1 93 ? 7.121 8.140 -7.093 1.00 68.12 93 SER A N 1
ATOM 727 C CA . SER A 1 93 ? 7.775 9.301 -6.478 1.00 68.12 93 SER A CA 1
ATOM 728 C C . SER A 1 93 ? 9.295 9.302 -6.606 1.00 68.12 93 SER A C 1
ATOM 730 O O . SER A 1 93 ? 9.914 10.312 -6.296 1.00 68.12 93 SER A O 1
ATOM 732 N N . LEU A 1 94 ? 9.905 8.174 -6.980 1.00 68.25 94 LEU A N 1
ATOM 733 C CA . LEU A 1 94 ? 11.331 8.133 -7.302 1.00 68.25 94 LEU A CA 1
ATOM 734 C C . LEU A 1 94 ? 11.501 8.585 -8.752 1.00 68.25 94 LEU A C 1
ATOM 736 O O . LEU A 1 94 ? 10.719 8.180 -9.612 1.00 68.25 94 LEU A O 1
ATOM 740 N N . GLU A 1 95 ? 12.508 9.414 -9.027 1.00 73.19 95 GLU A N 1
ATOM 741 C CA . GLU A 1 95 ? 12.853 9.816 -10.392 1.00 73.19 95 GLU A CA 1
ATOM 742 C C . GLU A 1 95 ? 13.451 8.627 -11.157 1.00 73.19 95 GLU A C 1
ATOM 744 O O . GLU A 1 95 ? 14.657 8.513 -11.337 1.00 73.19 95 GLU A O 1
ATOM 749 N N . SER A 1 96 ? 12.584 7.735 -11.636 1.00 78.62 96 SER A N 1
ATOM 750 C CA . SER A 1 96 ? 12.942 6.653 -12.553 1.00 78.62 96 SER A CA 1
ATOM 751 C C . SER A 1 96 ? 11.984 6.626 -13.753 1.00 78.62 96 SER A C 1
ATOM 753 O O . SER A 1 96 ? 11.128 5.741 -13.879 1.00 78.62 96 SER A O 1
ATOM 755 N N . PRO A 1 97 ? 12.078 7.612 -14.673 1.00 82.62 97 PRO A N 1
ATOM 756 C CA . PRO A 1 97 ? 11.142 7.727 -15.793 1.00 82.62 97 PRO A CA 1
ATOM 757 C C . PRO A 1 97 ? 11.184 6.532 -16.752 1.00 82.62 97 PRO A C 1
ATOM 759 O O . PRO A 1 97 ? 10.179 6.222 -17.390 1.00 82.62 97 PRO A O 1
ATOM 762 N N . GLN A 1 98 ? 12.343 5.877 -16.879 1.00 88.25 98 GLN A N 1
ATOM 763 C CA . GLN A 1 98 ? 12.515 4.674 -17.703 1.00 88.25 98 GLN A CA 1
ATOM 764 C C . GLN A 1 98 ? 12.245 3.382 -16.920 1.00 88.25 98 GLN A C 1
ATOM 766 O O . GLN A 1 98 ? 11.937 2.364 -17.532 1.00 88.25 98 GLN A O 1
ATOM 771 N N . GLY A 1 99 ? 12.328 3.427 -15.588 1.00 90.19 99 GLY A N 1
ATOM 772 C CA . GLY A 1 99 ? 12.075 2.290 -14.710 1.00 90.19 99 GLY A CA 1
ATOM 773 C C . GLY A 1 99 ? 10.608 2.061 -14.369 1.00 90.19 99 GLY A C 1
ATOM 774 O O . GLY A 1 99 ? 10.254 0.990 -13.888 1.00 90.19 99 GLY A O 1
ATOM 775 N N . THR A 1 100 ? 9.741 3.036 -14.654 1.00 93.44 100 THR A N 1
ATOM 776 C CA . THR A 1 100 ? 8.307 2.991 -14.339 1.00 93.44 100 THR A CA 1
ATOM 777 C C . THR A 1 100 ? 7.455 3.030 -15.605 1.00 93.44 100 THR A C 1
ATOM 779 O O . THR A 1 100 ? 7.700 3.846 -16.496 1.00 93.44 100 THR A O 1
ATOM 782 N N . ILE A 1 101 ? 6.410 2.200 -15.667 1.00 93.00 101 ILE A N 1
ATOM 783 C CA . ILE A 1 101 ? 5.364 2.275 -16.699 1.00 93.00 101 ILE A CA 1
ATOM 784 C C . ILE A 1 101 ? 4.124 2.925 -16.090 1.00 93.00 101 ILE A C 1
ATOM 786 O O . ILE A 1 101 ? 3.578 2.442 -15.097 1.00 93.00 101 ILE A O 1
ATOM 790 N N . LEU A 1 102 ? 3.683 4.032 -16.679 1.00 92.25 102 LEU A N 1
ATOM 791 C CA . LEU A 1 102 ? 2.467 4.725 -16.273 1.00 92.25 102 LEU A CA 1
ATOM 792 C C . LEU A 1 102 ? 1.274 4.203 -17.072 1.00 92.25 102 LEU A C 1
ATOM 794 O O . LEU A 1 102 ? 1.395 3.821 -18.231 1.00 92.25 102 LEU A O 1
ATOM 798 N N . VAL A 1 103 ? 0.090 4.249 -16.460 1.00 92.44 103 VAL A N 1
ATOM 799 C CA . VAL A 1 103 ? -1.167 3.791 -17.084 1.00 92.44 103 VAL A CA 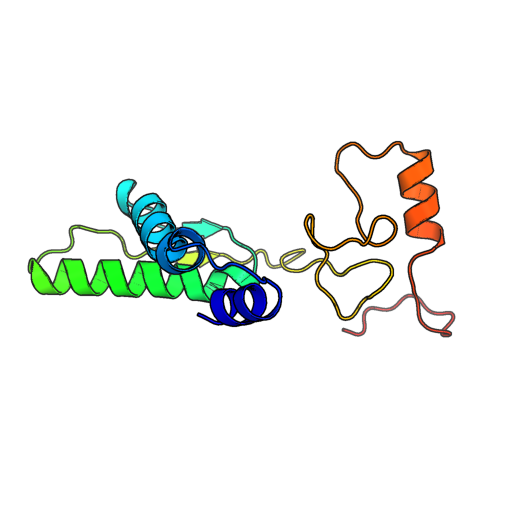1
ATOM 800 C C . VAL A 1 103 ? -1.486 4.551 -18.379 1.00 92.44 103 VAL A C 1
ATOM 802 O O . VAL A 1 103 ? -2.156 4.017 -19.254 1.00 92.44 103 VAL A O 1
ATOM 805 N N . LEU A 1 104 ? -1.003 5.790 -18.495 1.00 93.75 104 LEU A N 1
ATOM 806 C CA . LEU A 1 104 ? -1.244 6.676 -19.635 1.00 93.75 104 LEU A CA 1
ATOM 807 C C . LEU A 1 104 ? -0.016 6.831 -20.545 1.00 93.75 104 LEU A C 1
ATOM 809 O O . LEU A 1 104 ? 0.012 7.749 -21.360 1.00 93.75 104 LEU A O 1
ATOM 813 N N . ASP A 1 105 ? 1.008 5.986 -20.396 1.00 92.81 105 ASP A N 1
ATOM 814 C CA . ASP A 1 105 ? 2.143 6.012 -21.318 1.00 92.81 105 ASP A CA 1
ATOM 815 C C . ASP A 1 105 ? 1.688 5.633 -22.735 1.00 92.81 105 ASP A C 1
ATOM 817 O O . ASP A 1 105 ? 0.972 4.650 -22.940 1.00 92.81 105 ASP A O 1
ATOM 821 N N . ASP A 1 106 ? 2.159 6.381 -23.735 1.00 96.25 106 ASP A N 1
ATOM 822 C CA . ASP A 1 106 ? 1.940 6.028 -25.135 1.00 96.25 106 ASP A CA 1
ATOM 823 C C . ASP A 1 106 ? 2.527 4.640 -25.451 1.00 96.25 106 ASP A C 1
ATOM 825 O O . ASP A 1 106 ? 3.629 4.318 -24.987 1.00 96.25 106 ASP A O 1
ATOM 829 N N . PRO A 1 107 ? 1.903 3.841 -26.339 1.00 97.06 107 PRO A N 1
ATOM 830 C CA . PRO A 1 107 ? 2.396 2.506 -26.688 1.00 97.06 107 PRO A CA 1
ATOM 831 C C . PRO A 1 107 ? 3.871 2.475 -27.119 1.00 97.06 107 PRO A C 1
ATOM 833 O O . PRO A 1 107 ? 4.617 1.574 -26.743 1.00 97.06 107 PRO A O 1
ATOM 836 N N . LYS A 1 108 ? 4.328 3.505 -27.846 1.00 96.50 108 LYS A N 1
ATOM 837 C CA . LYS A 1 108 ? 5.735 3.642 -28.262 1.00 96.50 108 LYS A CA 1
ATOM 838 C C . LYS A 1 108 ? 6.683 3.874 -27.081 1.00 96.50 108 LYS A C 1
ATOM 840 O O . LYS A 1 108 ? 7.828 3.426 -27.114 1.00 96.50 108 LYS A O 1
ATOM 845 N N . ALA A 1 109 ? 6.232 4.597 -26.057 1.00 94.50 109 ALA A N 1
ATOM 846 C CA . ALA A 1 109 ? 7.009 4.820 -24.845 1.00 94.50 109 ALA A CA 1
ATOM 847 C C . ALA A 1 109 ? 7.113 3.527 -24.029 1.00 94.50 109 ALA A C 1
ATOM 849 O O . ALA A 1 109 ? 8.215 3.173 -23.614 1.00 94.50 109 ALA A O 1
ATOM 850 N N . ILE A 1 110 ? 6.006 2.789 -23.885 1.00 96.12 110 ILE A N 1
ATOM 851 C CA . ILE A 1 110 ? 5.979 1.477 -23.220 1.00 96.12 110 ILE A CA 1
ATOM 852 C C . ILE A 1 110 ? 6.946 0.510 -23.912 1.00 96.12 110 ILE A C 1
ATOM 854 O O . ILE A 1 110 ? 7.813 -0.063 -23.256 1.00 96.12 110 ILE A O 1
ATOM 858 N N . GLU A 1 111 ? 6.863 0.383 -25.240 1.00 96.88 111 GLU A N 1
ATOM 859 C CA . GLU A 1 111 ? 7.754 -0.486 -26.019 1.00 96.88 111 GLU A CA 1
ATOM 860 C C . GLU A 1 111 ? 9.229 -0.131 -25.791 1.00 96.88 111 GLU A C 1
ATOM 862 O O . GLU A 1 111 ? 10.063 -1.007 -25.559 1.00 96.88 111 GLU A O 1
ATOM 867 N N . LYS A 1 112 ? 9.560 1.164 -25.813 1.00 95.81 112 LYS A N 1
ATOM 868 C CA . LYS A 1 112 ? 10.926 1.643 -25.586 1.00 95.81 112 LYS A CA 1
ATOM 869 C C . LYS A 1 112 ? 11.425 1.341 -24.172 1.00 95.81 112 LYS A C 1
ATOM 871 O O . LYS A 1 112 ? 12.596 0.993 -24.034 1.00 95.81 112 LYS A O 1
ATOM 876 N N . LYS A 1 113 ? 10.575 1.483 -23.150 1.00 95.62 113 LYS A N 1
ATOM 877 C CA . LYS A 1 113 ? 10.917 1.178 -21.751 1.00 95.62 113 LYS A CA 1
ATOM 878 C C . LYS A 1 113 ? 11.178 -0.315 -21.567 1.00 95.62 113 LYS A C 1
ATOM 880 O O . LYS A 1 113 ? 12.231 -0.679 -21.061 1.00 95.62 113 LYS A O 1
ATOM 885 N N . ILE A 1 114 ? 10.289 -1.173 -22.075 1.00 96.19 114 ILE A N 1
ATOM 886 C CA . ILE A 1 114 ? 10.449 -2.635 -22.009 1.00 96.19 114 ILE A CA 1
ATOM 887 C C . ILE A 1 114 ? 11.715 -3.094 -22.741 1.00 96.19 114 ILE A C 1
ATOM 889 O O . ILE A 1 114 ? 12.493 -3.859 -22.186 1.00 96.19 114 ILE A O 1
ATOM 893 N N . LYS A 1 115 ? 11.985 -2.575 -23.947 1.00 95.62 115 LYS A N 1
ATOM 894 C CA . LYS A 1 115 ? 13.204 -2.907 -24.713 1.00 95.62 115 LYS A CA 1
ATOM 895 C C . LYS A 1 115 ? 14.511 -2.515 -24.021 1.00 95.62 115 LYS A C 1
ATOM 897 O O . LYS A 1 115 ? 15.566 -2.994 -24.418 1.00 95.62 115 LYS A O 1
ATOM 902 N N . ARG A 1 116 ? 14.457 -1.587 -23.066 1.00 95.06 116 ARG A N 1
ATOM 903 C CA . ARG A 1 116 ? 15.617 -1.075 -22.328 1.00 95.06 116 ARG A CA 1
ATOM 904 C C . ARG A 1 116 ? 15.658 -1.565 -20.886 1.00 95.06 116 ARG A C 1
ATOM 906 O O . ARG A 1 116 ? 16.530 -1.117 -20.146 1.00 95.06 116 ARG A O 1
ATOM 913 N N . ALA A 1 117 ? 14.717 -2.417 -20.483 1.00 96.06 117 ALA A N 1
ATOM 914 C CA . ALA A 1 117 ? 14.703 -2.979 -19.146 1.00 96.06 117 ALA A CA 1
ATOM 915 C C . ALA A 1 117 ? 16.012 -3.738 -18.889 1.00 96.06 117 ALA A C 1
ATOM 917 O O . ALA A 1 117 ? 16.534 -4.406 -19.781 1.00 96.06 117 ALA A O 1
ATOM 918 N N . VAL A 1 118 ? 16.553 -3.592 -17.683 1.00 94.88 118 VAL A N 1
ATOM 919 C CA . VAL A 1 118 ? 17.776 -4.275 -17.267 1.00 94.88 118 VAL A CA 1
ATOM 920 C C . VAL A 1 118 ? 17.484 -5.764 -17.120 1.00 94.88 118 VAL A C 1
ATOM 922 O O . VAL A 1 118 ? 16.542 -6.154 -16.431 1.00 94.88 118 VAL A O 1
ATOM 925 N N . THR A 1 119 ? 18.309 -6.580 -17.767 1.00 94.94 119 THR A N 1
ATOM 926 C CA . THR A 1 119 ? 18.324 -8.043 -17.665 1.00 94.94 119 THR A CA 1
ATOM 927 C C . THR A 1 1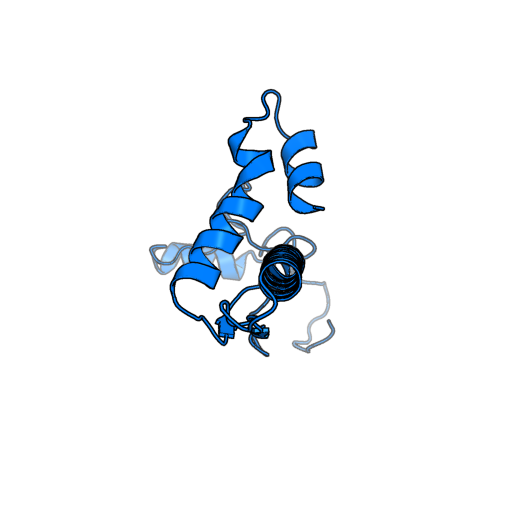19 ? 19.714 -8.515 -17.242 1.00 94.94 119 THR A C 1
ATOM 929 O O . THR A 1 119 ? 20.645 -7.713 -17.119 1.00 94.94 119 THR A O 1
ATOM 932 N N . ASP A 1 120 ? 19.865 -9.817 -17.031 1.00 93.69 120 ASP A N 1
ATOM 933 C CA . ASP A 1 120 ? 21.167 -10.474 -16.935 1.00 93.69 120 ASP A CA 1
ATOM 934 C C . ASP A 1 120 ? 21.789 -10.715 -18.332 1.00 93.69 120 ASP A C 1
ATOM 936 O O . ASP A 1 120 ? 21.300 -10.219 -19.355 1.00 93.69 120 ASP A O 1
ATOM 940 N N . ALA A 1 121 ? 22.930 -11.409 -18.350 1.00 95.06 121 ALA A N 1
ATOM 941 C CA . ALA A 1 121 ? 23.651 -11.791 -19.564 1.00 95.06 121 ALA A CA 1
ATOM 942 C C . ALA A 1 121 ? 23.297 -13.209 -20.052 1.00 95.06 121 ALA A C 1
ATOM 944 O O . ALA A 1 121 ? 23.880 -13.668 -21.041 1.00 95.06 121 ALA A O 1
ATOM 945 N N . ASP A 1 122 ? 22.384 -13.903 -19.369 1.00 94.06 122 ASP A N 1
ATOM 946 C CA . ASP A 1 122 ? 21.943 -15.229 -19.771 1.00 94.06 122 ASP A CA 1
ATOM 947 C C . ASP A 1 122 ? 20.998 -15.099 -20.973 1.00 94.06 122 ASP A C 1
ATOM 949 O O . ASP A 1 122 ? 20.276 -14.119 -21.151 1.00 94.06 122 ASP A O 1
ATOM 953 N N . ASN A 1 123 ? 21.009 -16.099 -21.852 1.00 93.75 123 ASN A N 1
ATOM 954 C CA . ASN A 1 123 ? 20.153 -16.120 -23.044 1.00 93.75 123 ASN A CA 1
ATOM 955 C C . ASN A 1 123 ? 18.952 -17.063 -22.863 1.00 93.75 123 ASN A C 1
ATOM 957 O O . ASN A 1 123 ? 18.509 -17.718 -23.808 1.00 93.75 123 ASN A O 1
ATOM 961 N N . GLU A 1 124 ? 18.464 -17.185 -21.629 1.00 95.69 124 GLU A N 1
ATOM 962 C CA . GLU A 1 124 ? 17.350 -18.052 -21.257 1.00 95.69 124 GLU A CA 1
ATOM 963 C C . GLU A 1 124 ? 16.306 -17.263 -20.463 1.00 95.69 124 GLU A C 1
ATOM 965 O O . GLU A 1 124 ? 16.628 -16.540 -19.527 1.00 95.69 124 GLU A O 1
ATOM 970 N N . VAL A 1 125 ? 15.030 -17.433 -20.814 1.00 94.50 125 VAL A N 1
ATOM 971 C CA . VAL A 1 125 ? 13.919 -16.843 -20.062 1.00 94.50 125 VAL A CA 1
ATOM 972 C C . VAL A 1 125 ? 13.414 -17.869 -19.054 1.00 94.50 125 VAL A C 1
ATOM 974 O O . VAL A 1 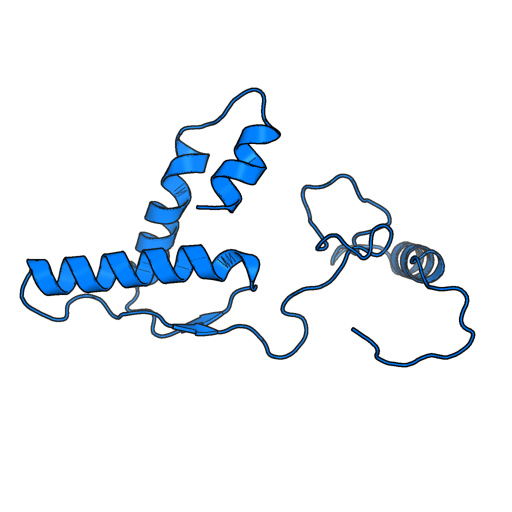125 ? 12.676 -18.788 -19.411 1.00 94.50 125 VAL A O 1
ATOM 977 N N . ARG A 1 126 ? 13.792 -17.697 -17.787 1.00 94.19 126 ARG A N 1
ATOM 978 C CA . ARG A 1 126 ? 13.346 -18.534 -16.666 1.00 94.19 126 ARG A CA 1
ATOM 979 C C . ARG A 1 126 ? 12.976 -17.682 -15.455 1.00 94.19 126 ARG A C 1
ATOM 981 O O . ARG A 1 126 ? 13.412 -16.544 -15.329 1.00 94.19 126 ARG A O 1
ATOM 988 N N . PHE A 1 127 ? 12.155 -18.235 -14.567 1.00 90.31 127 PHE A N 1
ATOM 989 C CA . PHE A 1 127 ? 11.844 -17.600 -13.288 1.00 90.31 127 PHE A CA 1
ATOM 990 C C . PHE A 1 127 ? 12.850 -18.065 -12.230 1.00 90.31 127 PHE A C 1
ATOM 992 O O . PHE A 1 127 ? 12.848 -19.241 -11.866 1.00 90.31 127 PHE A O 1
ATOM 999 N N . ASP A 1 128 ? 13.697 -17.146 -11.770 1.00 87.69 128 ASP A N 1
ATOM 1000 C CA . ASP A 1 128 ? 14.674 -17.345 -10.693 1.00 87.69 128 ASP A CA 1
ATOM 1001 C C . ASP A 1 128 ? 14.681 -16.085 -9.799 1.00 87.69 128 ASP A C 1
ATOM 1003 O O . ASP A 1 128 ? 15.297 -15.087 -10.178 1.00 87.69 128 ASP A O 1
ATOM 1007 N N . PRO A 1 129 ? 13.857 -16.052 -8.733 1.00 73.12 129 PRO A N 1
ATOM 1008 C CA . PRO A 1 129 ? 13.594 -14.850 -7.936 1.00 73.12 129 PRO A CA 1
ATOM 1009 C C . PRO A 1 129 ? 14.710 -14.453 -6.960 1.00 73.12 129 PRO A C 1
ATOM 1011 O O . PRO A 1 129 ? 15.420 -15.343 -6.442 1.00 73.12 129 PRO A O 1
#

Secondary structure (DSSP, 8-state):
-HHHHHHHTT-S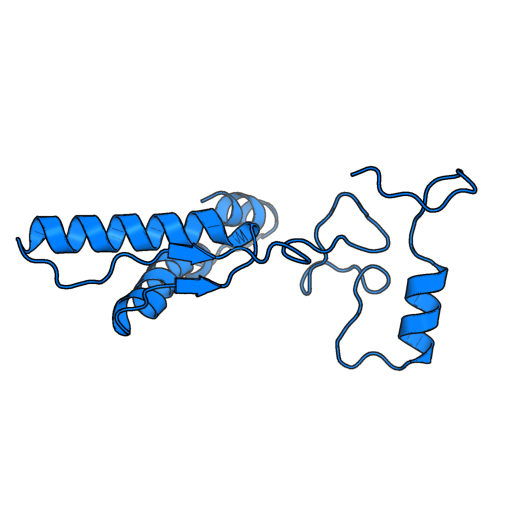S--HHHHHHHHHHHHHHHTTT-SEEE--GGGHHHHHHHHHHHHHHHHHHTS--S---EEE--TTTSSPBPSS-TTSBP-SSSS-TTT---TT--HHHHHHHHHT----S-S------

pLDDT: mean 90.0, std 7.83, range [67.25, 97.69]

Sequence (129 aa):
MTQFKDKSERAEFISAGLFTYPALQAADILLYDTDVVPVGDDQRQHIELARDVAQRFNSRVGRDVLVVPKHVIPPVGARIMDLQEPGNKMSKSLESPQGTILVLDDPKAIEKKIKRAVTDADNEVRFDP